Protein AF-A0A3N5HGI7-F1 (afdb_monomer_lite)

pLDDT: mean 70.31, std 19.44, range [30.06, 90.38]

Sequence (155 aa):
MKLPLEAVHALKHQRTKARGFVWHSRTGRPLQRRNVSKAFDWAQIGLKDTDRLNLHGLRRTAATLMLTAGQPVHEVARYLGHSPQVLLTSYSHVLRGRQEHVASTTSALLNPQRSSEAESERSFRGANDEIGPKAAQNPSTFAASCGIRWATNRD

Secondary structure (DSSP, 8-state):
-PPPHHHHHHHHH----STT-SSB-TTSPBPPHHHHHHHHHHHTTT-TT-----HHHHHHHHHHHHHHTT--HHHHHHHHT--HHHHHHHHHHHHHTTHHHHHHHHHHHH-THHHHHHHHHHHHGGGS----------GGGGGSSS---------

Foldseek 3Di:
DDDPPVVVVVVVPDPQPADPDPDADPVNHHDDPVNVQVVQQVVCPPPPPDDRDTPVNVVVVVLLVCVLVPPDLCVSCVVSVHDSVVSCVVCVVSVVVCVVVVVVVVVCVVCVPVVVVVVVVVVVVPPPDPDDDDDDDDPPVVVVVPPPDDDPDDD

Radius of gyration: 23.71 Å; chains: 1; bounding box: 57×55×51 Å

Structure (mmCIF, N/CA/C/O backbone):
data_AF-A0A3N5HGI7-F1
#
_entry.id   AF-A0A3N5HGI7-F1
#
loop_
_atom_site.group_PDB
_atom_site.id
_atom_site.type_symbol
_atom_site.label_atom_id
_atom_site.label_alt_id
_atom_site.label_comp_id
_atom_site.label_asym_id
_atom_site.label_entity_id
_atom_site.label_seq_id
_atom_site.pdbx_PDB_ins_code
_atom_site.Cartn_x
_atom_site.Cartn_y
_atom_site.Cartn_z
_atom_site.occupancy
_atom_site.B_iso_or_equiv
_atom_site.auth_seq_id
_atom_site.auth_comp_id
_atom_site.auth_asym_id
_atom_site.auth_atom_id
_atom_site.pdbx_PDB_model_num
ATOM 1 N N . MET A 1 1 ? -9.902 -9.709 -8.502 1.00 55.22 1 MET A N 1
ATOM 2 C CA . MET A 1 1 ? -9.616 -8.337 -8.032 1.00 55.22 1 MET A CA 1
ATOM 3 C C . MET A 1 1 ? -10.393 -7.398 -8.938 1.00 55.22 1 MET A C 1
ATOM 5 O O . MET A 1 1 ? -10.210 -7.499 -10.144 1.00 55.22 1 MET A O 1
ATOM 9 N N . LYS A 1 2 ? -11.326 -6.590 -8.419 1.00 67.06 2 LYS A N 1
ATOM 10 C CA . LYS A 1 2 ? -11.978 -5.571 -9.255 1.00 67.06 2 LYS A CA 1
ATOM 11 C C . LYS A 1 2 ? -10.963 -4.447 -9.447 1.00 67.06 2 LYS A C 1
ATOM 13 O O . LYS A 1 2 ? -10.491 -3.883 -8.466 1.00 67.06 2 LYS A O 1
ATOM 18 N N . LEU A 1 3 ? -10.557 -4.218 -10.690 1.00 66.19 3 LEU A N 1
ATOM 19 C CA . LEU A 1 3 ? -9.708 -3.084 -11.031 1.00 66.19 3 LEU A CA 1
ATOM 20 C C . LEU A 1 3 ? -10.562 -1.809 -10.981 1.00 66.19 3 LEU A C 1
ATOM 22 O O . LEU A 1 3 ? -11.748 -1.874 -11.318 1.00 66.19 3 LEU A O 1
ATOM 26 N N . PRO A 1 4 ? -9.992 -0.665 -10.574 1.00 73.19 4 PRO A N 1
ATOM 27 C CA . PRO A 1 4 ? -10.685 0.609 -10.697 1.00 73.19 4 PRO A CA 1
ATOM 28 C C . PRO A 1 4 ? -11.032 0.865 -12.169 1.00 73.19 4 PRO A C 1
ATOM 30 O O . PRO A 1 4 ? -10.283 0.468 -13.066 1.00 73.19 4 PRO A O 1
ATOM 33 N N . LEU A 1 5 ? -12.172 1.516 -12.413 1.00 74.00 5 LEU A N 1
ATOM 34 C CA . LEU A 1 5 ? -12.706 1.746 -13.763 1.00 74.00 5 LEU A CA 1
ATOM 35 C C . LEU A 1 5 ? -11.686 2.440 -14.675 1.00 74.00 5 LEU A C 1
ATOM 37 O O . LEU A 1 5 ? -11.527 2.035 -15.824 1.00 74.00 5 LEU A O 1
ATOM 41 N N . GLU A 1 6 ? -10.917 3.379 -14.123 1.00 73.69 6 GLU A N 1
ATOM 42 C CA . GLU A 1 6 ? -9.819 4.063 -14.813 1.00 73.69 6 GLU A CA 1
ATOM 43 C C . GLU A 1 6 ? -8.757 3.099 -15.352 1.00 73.69 6 GLU A C 1
ATOM 45 O O . GLU A 1 6 ? -8.343 3.190 -16.507 1.00 73.69 6 GLU A O 1
ATOM 50 N N . ALA A 1 7 ? -8.352 2.111 -14.549 1.00 70.00 7 ALA A N 1
ATOM 51 C CA . ALA A 1 7 ? -7.365 1.124 -14.977 1.00 70.00 7 ALA A CA 1
ATOM 52 C C . ALA A 1 7 ? -7.928 0.221 -16.080 1.00 70.00 7 ALA A C 1
ATOM 54 O O . ALA A 1 7 ? -7.223 -0.111 -17.028 1.00 70.00 7 ALA A O 1
ATOM 55 N N . VAL A 1 8 ? -9.206 -0.151 -15.992 1.00 74.50 8 VAL A N 1
ATOM 56 C CA . VAL A 1 8 ? -9.869 -0.943 -17.038 1.00 74.50 8 VAL A CA 1
ATOM 57 C C . VAL A 1 8 ? -9.971 -0.148 -18.340 1.00 74.50 8 VAL A C 1
ATOM 59 O O . VAL A 1 8 ? -9.732 -0.701 -19.413 1.00 74.50 8 VAL A O 1
ATOM 62 N N . HIS A 1 9 ? -10.297 1.142 -18.260 1.00 75.94 9 HIS A N 1
ATOM 63 C CA . HIS A 1 9 ? -10.389 2.011 -19.427 1.00 75.94 9 HIS A CA 1
ATOM 64 C C . HIS A 1 9 ? -9.022 2.192 -20.097 1.00 75.94 9 HIS A C 1
ATOM 66 O O . HIS A 1 9 ? -8.907 1.995 -21.307 1.00 75.94 9 HIS A O 1
ATOM 72 N N . ALA A 1 10 ? -7.972 2.437 -19.309 1.00 70.88 10 ALA A N 1
ATOM 73 C CA . ALA A 1 10 ? -6.600 2.504 -19.805 1.00 70.88 10 ALA A CA 1
ATOM 74 C C . ALA A 1 10 ? -6.166 1.199 -20.497 1.00 70.88 10 ALA A C 1
ATOM 76 O O . ALA A 1 10 ? -5.537 1.240 -21.553 1.00 70.88 10 ALA A O 1
ATOM 77 N N . LEU A 1 11 ? -6.554 0.040 -19.952 1.00 70.62 11 LEU A N 1
ATOM 78 C CA . LEU A 1 11 ? -6.238 -1.269 -20.530 1.00 70.62 11 LEU A CA 1
ATOM 79 C C . LEU A 1 11 ? -6.947 -1.535 -21.862 1.00 70.62 11 LEU A C 1
ATOM 81 O O . LEU A 1 11 ? -6.352 -2.149 -22.744 1.00 70.62 11 LEU A O 1
ATOM 85 N N . LYS A 1 12 ? -8.191 -1.072 -22.039 1.00 69.06 12 LYS A N 1
ATOM 86 C CA . LYS A 1 12 ? -8.941 -1.261 -23.297 1.00 69.06 12 LYS A CA 1
ATOM 87 C C . LYS A 1 12 ? -8.284 -0.559 -24.486 1.00 69.06 12 LYS A C 1
ATOM 89 O O . LYS A 1 12 ? -8.311 -1.089 -25.593 1.00 69.06 12 LYS A O 1
ATOM 94 N N . HIS A 1 13 ? -7.674 0.600 -24.252 1.00 66.31 13 HIS A N 1
ATOM 95 C CA . HIS A 1 13 ? -6.963 1.361 -25.286 1.00 66.31 13 HIS A CA 1
ATOM 96 C C . HIS A 1 13 ? -5.532 0.858 -25.520 1.00 66.31 13 HIS A C 1
ATOM 98 O O . HIS A 1 13 ? -4.881 1.237 -26.495 1.00 66.31 13 HIS A O 1
ATOM 104 N N . GLN A 1 14 ? -5.028 -0.023 -24.652 1.00 65.44 14 GLN A N 1
ATOM 105 C CA . GLN A 1 14 ? -3.659 -0.515 -24.712 1.00 65.44 14 GLN A CA 1
ATOM 106 C C . GLN A 1 14 ? -3.570 -1.793 -25.559 1.00 65.44 14 GLN A C 1
ATOM 108 O O . GLN A 1 14 ? -3.827 -2.907 -25.107 1.00 65.44 14 GLN A O 1
ATOM 113 N N . ARG A 1 15 ? -3.152 -1.644 -26.819 1.00 56.53 15 ARG A N 1
ATOM 114 C CA . ARG A 1 15 ? -2.922 -2.763 -27.748 1.00 56.53 15 ARG A CA 1
ATOM 115 C C . ARG A 1 15 ? -1.584 -3.45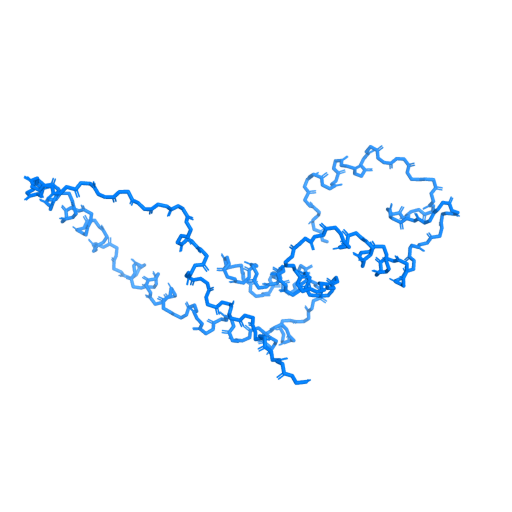2 -27.438 1.00 56.53 15 ARG A C 1
ATOM 117 O O . ARG A 1 15 ? -0.574 -3.192 -28.095 1.00 56.53 15 ARG A O 1
ATOM 124 N N . THR A 1 16 ? -1.534 -4.292 -26.405 1.00 59.81 16 THR A N 1
ATOM 125 C CA . THR A 1 16 ? -0.291 -4.968 -25.996 1.00 59.81 16 THR A CA 1
ATOM 126 C C . THR A 1 16 ? 0.104 -6.056 -27.005 1.00 59.81 16 THR A C 1
ATOM 128 O O . THR A 1 16 ? -0.615 -7.020 -27.248 1.00 59.81 16 THR A O 1
ATOM 131 N N . LYS A 1 17 ? 1.285 -5.910 -27.625 1.00 56.19 17 LYS A N 1
ATOM 132 C CA . LYS A 1 17 ? 1.845 -6.894 -28.580 1.00 56.19 17 LYS A CA 1
ATOM 133 C C . LYS A 1 17 ? 2.369 -8.168 -27.900 1.00 56.19 17 LYS A C 1
ATOM 135 O O . LYS A 1 17 ? 2.695 -9.138 -28.579 1.00 56.19 17 LYS A O 1
ATOM 140 N N . ALA A 1 18 ? 2.514 -8.166 -26.577 1.00 57.25 18 ALA A N 1
ATOM 141 C CA . ALA A 1 18 ? 3.271 -9.172 -25.850 1.00 57.25 18 ALA A CA 1
ATOM 142 C C . ALA A 1 18 ? 2.377 -10.098 -25.021 1.00 57.25 18 ALA A C 1
ATOM 144 O O . ALA A 1 18 ? 2.083 -9.806 -23.867 1.00 57.25 18 ALA A O 1
ATOM 145 N N . ARG A 1 19 ? 1.990 -11.234 -25.617 1.00 60.69 19 ARG A N 1
ATOM 146 C CA . ARG A 1 19 ? 1.618 -12.501 -24.946 1.00 60.69 19 ARG A CA 1
ATOM 147 C C . ARG A 1 19 ? 0.744 -12.401 -23.670 1.00 60.69 19 ARG A C 1
ATOM 149 O O . ARG A 1 19 ? 0.880 -13.240 -22.788 1.00 60.69 19 ARG A O 1
ATOM 156 N N . GLY A 1 20 ? -0.142 -11.409 -23.558 1.00 76.00 20 GLY A N 1
ATOM 157 C CA . GLY A 1 20 ? -1.059 -11.260 -22.418 1.00 76.00 20 GLY A CA 1
ATOM 158 C C . GLY A 1 20 ? -0.518 -10.527 -21.179 1.00 76.00 20 GLY A C 1
ATOM 159 O O . GLY A 1 20 ? -1.173 -10.562 -20.141 1.00 76.00 20 GLY A O 1
ATOM 160 N N . PHE A 1 21 ? 0.631 -9.842 -21.248 1.00 79.50 21 PHE A N 1
ATOM 161 C CA . PHE A 1 21 ? 1.116 -8.996 -20.144 1.00 79.50 21 PHE A CA 1
ATOM 162 C C . PHE A 1 21 ? 0.740 -7.523 -20.343 1.00 79.50 21 PHE A C 1
ATOM 164 O O . PHE A 1 21 ? 0.861 -6.994 -21.445 1.00 79.50 21 PHE A O 1
ATOM 171 N N . VAL A 1 22 ? 0.354 -6.844 -19.257 1.00 81.94 22 VAL A N 1
ATOM 172 C CA . VAL A 1 22 ? 0.118 -5.386 -19.248 1.00 81.94 22 VAL A CA 1
ATOM 173 C C . VAL A 1 22 ? 1.444 -4.625 -19.270 1.00 81.94 22 VAL A C 1
ATOM 175 O O . VAL A 1 22 ? 1.659 -3.758 -20.111 1.00 81.94 22 VAL A O 1
ATOM 178 N N . TRP A 1 23 ? 2.369 -4.989 -18.376 1.00 82.25 23 TRP A N 1
ATOM 179 C CA . TRP A 1 23 ? 3.699 -4.390 -18.307 1.00 82.25 23 TRP A CA 1
ATOM 180 C C . TRP A 1 23 ? 4.764 -5.374 -18.773 1.00 82.25 23 TRP A C 1
ATOM 182 O O . TRP A 1 23 ? 5.021 -6.401 -18.139 1.00 82.25 23 TRP A O 1
ATOM 192 N N . HIS A 1 24 ? 5.410 -5.035 -19.880 1.00 85.56 24 HIS A N 1
ATOM 193 C CA . HIS A 1 24 ? 6.433 -5.860 -20.499 1.00 85.56 24 HIS A CA 1
ATOM 194 C C . HIS A 1 24 ? 7.587 -5.002 -21.027 1.00 85.56 24 HIS A C 1
ATOM 196 O O . HIS A 1 24 ? 7.450 -3.805 -21.274 1.00 85.56 24 HIS A O 1
ATOM 202 N N . SER A 1 25 ? 8.747 -5.623 -21.220 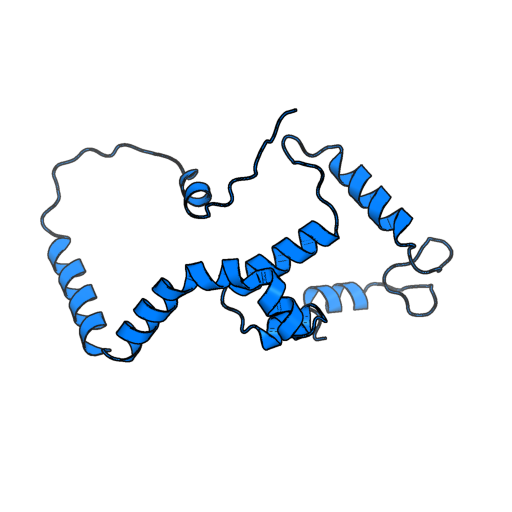1.00 83.31 25 SER A N 1
ATOM 203 C CA . SER A 1 25 ? 9.876 -5.017 -21.919 1.00 83.31 25 SER A CA 1
ATOM 204 C C . SER A 1 25 ? 9.536 -4.771 -23.395 1.00 83.31 25 SER A C 1
ATOM 206 O O . SER A 1 25 ? 8.584 -5.334 -23.941 1.00 83.31 25 SER A O 1
ATOM 208 N N . ARG A 1 26 ? 10.384 -4.016 -24.101 1.00 81.38 26 ARG A N 1
ATOM 209 C CA . ARG A 1 26 ? 10.279 -3.834 -25.561 1.00 81.38 26 ARG A CA 1
ATOM 210 C C . ARG A 1 26 ? 10.274 -5.158 -26.345 1.00 81.38 26 ARG A C 1
ATOM 212 O O . ARG A 1 26 ? 9.711 -5.227 -27.427 1.00 81.38 26 ARG A O 1
ATOM 219 N N . THR A 1 27 ? 10.876 -6.208 -25.787 1.00 81.25 27 THR A N 1
ATOM 220 C CA . THR A 1 27 ? 10.921 -7.559 -26.373 1.00 81.25 27 THR A CA 1
ATOM 221 C C . THR A 1 27 ? 9.720 -8.431 -25.997 1.00 81.25 27 THR A C 1
ATOM 223 O O . THR A 1 27 ? 9.668 -9.596 -26.378 1.00 81.25 27 THR A O 1
ATOM 226 N N . GLY A 1 28 ? 8.762 -7.893 -25.238 1.00 82.62 28 GLY A N 1
ATOM 227 C CA . GLY A 1 28 ? 7.549 -8.595 -24.822 1.00 82.62 28 GLY A CA 1
ATOM 228 C C . GLY A 1 28 ? 7.737 -9.592 -23.678 1.00 82.62 28 GLY A C 1
ATOM 229 O O . GLY A 1 28 ? 6.882 -10.445 -23.456 1.00 82.62 28 GLY A O 1
ATOM 230 N N . ARG A 1 29 ?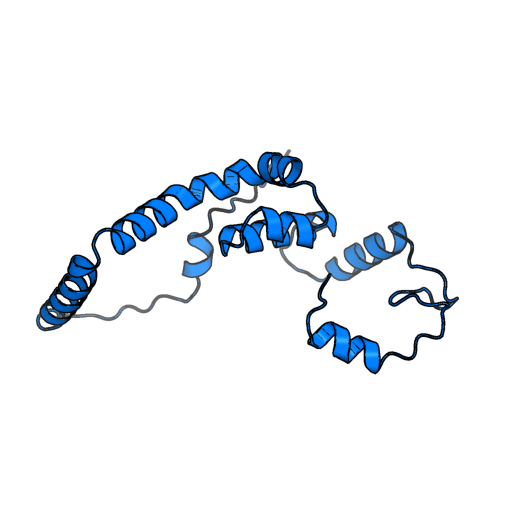 8.851 -9.502 -22.945 1.00 85.81 29 ARG A N 1
ATOM 231 C CA . ARG A 1 29 ? 9.081 -10.282 -21.720 1.00 85.81 29 ARG A CA 1
ATOM 232 C C . ARG A 1 29 ? 8.517 -9.532 -20.510 1.00 85.81 29 ARG A C 1
ATOM 234 O O . ARG A 1 29 ? 8.512 -8.302 -20.535 1.00 85.81 29 ARG A O 1
ATOM 241 N N . PRO A 1 30 ? 8.084 -10.217 -19.441 1.00 87.56 30 PRO A N 1
ATOM 242 C CA . PRO A 1 30 ? 7.643 -9.540 -18.224 1.00 87.56 30 PRO A CA 1
ATOM 243 C C . PRO A 1 30 ? 8.759 -8.657 -17.648 1.00 87.56 30 PRO A C 1
ATOM 245 O O . PRO A 1 30 ? 9.949 -8.979 -17.757 1.00 87.56 30 PRO A O 1
ATOM 248 N N . LEU A 1 31 ? 8.382 -7.530 -17.039 1.00 89.44 31 LEU A N 1
ATOM 249 C CA . LEU A 1 31 ? 9.346 -6.662 -16.364 1.00 89.44 31 LEU A CA 1
ATOM 250 C C . LEU A 1 31 ? 9.992 -7.396 -15.183 1.00 89.44 31 LEU A C 1
ATOM 252 O O . LEU A 1 31 ? 9.315 -7.921 -14.302 1.00 89.44 31 LEU A O 1
ATOM 256 N N . GLN A 1 32 ? 11.323 -7.404 -15.147 1.00 89.62 32 GLN A N 1
ATOM 257 C CA . GLN A 1 32 ? 12.067 -7.991 -14.037 1.00 89.62 32 GLN A CA 1
ATOM 258 C C . GLN A 1 32 ? 12.048 -7.073 -12.814 1.00 89.62 32 GLN A C 1
ATOM 260 O O . GLN A 1 32 ? 12.294 -5.872 -12.940 1.00 89.62 32 GLN A O 1
ATOM 265 N N . ARG A 1 33 ? 11.877 -7.653 -11.616 1.00 90.12 33 ARG A N 1
ATOM 266 C CA . ARG A 1 33 ? 11.856 -6.934 -10.327 1.00 90.12 33 ARG A CA 1
ATOM 267 C C . ARG A 1 33 ? 12.997 -5.924 -10.191 1.00 90.12 33 ARG A C 1
ATOM 269 O O . ARG A 1 33 ? 12.754 -4.777 -9.840 1.00 90.12 33 ARG A O 1
ATOM 276 N N . ARG A 1 34 ? 14.232 -6.335 -10.507 1.00 90.19 34 ARG A N 1
ATOM 277 C CA . ARG A 1 34 ? 15.424 -5.476 -10.415 1.00 90.19 34 ARG A CA 1
ATOM 278 C C . ARG A 1 34 ? 15.301 -4.216 -11.273 1.00 90.19 34 ARG A C 1
ATOM 280 O O . ARG A 1 34 ? 15.700 -3.148 -10.827 1.00 90.19 34 ARG A O 1
ATOM 287 N N . ASN A 1 35 ? 14.752 -4.338 -12.479 1.00 90.31 35 ASN A N 1
ATOM 288 C CA . ASN A 1 35 ? 14.612 -3.210 -13.398 1.00 90.31 35 ASN A CA 1
ATOM 289 C C . ASN A 1 35 ? 13.519 -2.252 -12.925 1.00 90.31 35 ASN A C 1
ATOM 291 O O . ASN A 1 35 ? 13.706 -1.045 -13.011 1.00 90.31 35 ASN A O 1
ATOM 295 N N . VAL A 1 36 ? 12.426 -2.783 -12.370 1.00 90.31 36 VAL A N 1
ATOM 296 C CA . VAL A 1 36 ? 11.357 -1.964 -11.783 1.00 90.31 36 VAL A CA 1
ATOM 297 C C . VAL A 1 36 ? 11.873 -1.194 -10.566 1.00 90.31 36 VAL A C 1
ATOM 299 O O . VAL A 1 36 ? 11.662 0.011 -10.483 1.00 90.31 36 VAL A O 1
ATOM 302 N N . SER A 1 37 ? 12.606 -1.851 -9.660 1.00 88.94 37 SER A N 1
ATOM 303 C CA . SER A 1 37 ? 13.220 -1.179 -8.507 1.00 88.94 37 SER A CA 1
ATOM 304 C C . SER A 1 37 ? 14.206 -0.094 -8.937 1.00 88.94 37 SER A C 1
ATOM 306 O O . SER A 1 37 ? 14.078 1.033 -8.486 1.00 88.94 37 SER A O 1
ATOM 308 N N . LYS A 1 38 ? 15.118 -0.385 -9.875 1.00 88.94 38 LYS A N 1
ATOM 309 C CA . LYS A 1 38 ? 16.072 0.617 -10.378 1.00 88.94 38 LYS A CA 1
ATOM 310 C C . LYS A 1 38 ? 15.392 1.810 -11.042 1.00 88.94 38 LYS A C 1
ATOM 312 O O . LYS A 1 38 ? 15.801 2.938 -10.814 1.00 88.94 38 LYS A O 1
ATOM 317 N N . ALA A 1 39 ? 14.375 1.562 -11.865 1.00 88.38 39 ALA A N 1
ATOM 318 C CA . ALA A 1 39 ? 13.619 2.634 -12.501 1.00 88.38 39 ALA A CA 1
ATOM 319 C C . ALA A 1 39 ? 12.920 3.514 -11.455 1.00 88.38 39 ALA A C 1
ATOM 321 O O . ALA A 1 39 ? 12.898 4.732 -11.599 1.00 88.38 39 ALA A O 1
ATOM 322 N N . PHE A 1 40 ? 12.400 2.906 -10.385 1.00 88.44 40 PHE A N 1
ATOM 323 C CA . PHE A 1 40 ? 11.806 3.632 -9.267 1.00 88.44 40 PHE A CA 1
ATOM 324 C C . PHE A 1 40 ? 12.846 4.440 -8.482 1.00 88.44 40 PHE A C 1
ATOM 326 O O . PHE A 1 40 ? 12.597 5.594 -8.151 1.00 88.44 40 PHE A O 1
ATOM 333 N N . ASP A 1 41 ? 14.025 3.876 -8.224 1.00 86.81 41 ASP A N 1
ATOM 334 C CA . ASP A 1 41 ? 15.124 4.592 -7.569 1.00 86.81 41 ASP A CA 1
ATOM 335 C C . ASP A 1 41 ? 15.585 5.785 -8.417 1.00 86.81 41 ASP A C 1
ATOM 337 O O . ASP A 1 41 ? 15.810 6.871 -7.892 1.00 86.81 41 ASP A O 1
ATOM 341 N N . TRP A 1 42 ? 15.673 5.614 -9.739 1.00 86.75 42 TRP A N 1
ATOM 342 C CA . TRP A 1 42 ? 16.025 6.691 -10.666 1.00 86.75 42 TRP A CA 1
ATOM 343 C C . TRP A 1 42 ? 14.966 7.789 -10.734 1.00 86.75 42 TRP A C 1
ATOM 345 O O . TRP A 1 42 ? 15.318 8.965 -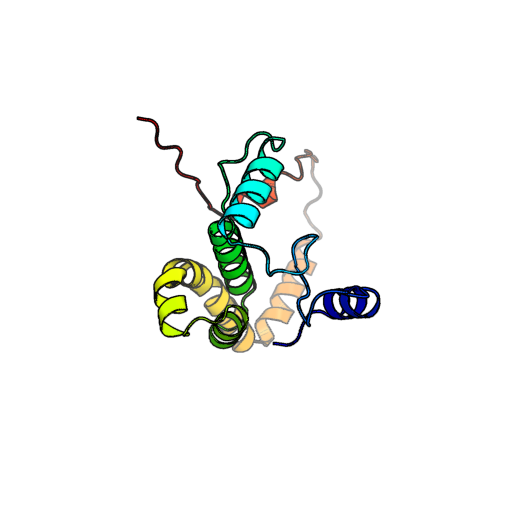10.752 1.00 86.75 42 TRP A O 1
ATOM 355 N N . ALA A 1 43 ? 13.681 7.429 -10.714 1.00 86.19 43 ALA A N 1
ATOM 356 C CA . ALA A 1 43 ? 12.588 8.399 -10.693 1.00 86.19 43 ALA A CA 1
ATOM 357 C C . ALA A 1 43 ? 12.602 9.283 -9.431 1.00 86.19 43 ALA A C 1
ATOM 359 O O . ALA A 1 43 ? 12.096 10.401 -9.458 1.00 86.19 43 ALA A O 1
ATOM 360 N N . GLN A 1 44 ? 13.206 8.804 -8.341 1.00 83.19 44 GLN A N 1
ATOM 361 C CA . GLN A 1 44 ? 13.293 9.527 -7.072 1.00 83.19 44 GLN A CA 1
ATOM 362 C C . GLN A 1 44 ? 14.451 10.524 -6.988 1.00 83.19 44 GLN A C 1
ATOM 364 O O . GLN A 1 44 ? 14.446 11.365 -6.098 1.00 83.19 44 GLN A O 1
ATOM 369 N N . ILE A 1 45 ? 15.423 10.480 -7.906 1.00 79.94 45 ILE A N 1
ATOM 370 C CA . ILE A 1 45 ? 16.631 11.329 -7.847 1.00 79.94 45 ILE A CA 1
ATOM 371 C C . ILE A 1 45 ? 16.288 12.833 -7.893 1.00 79.94 45 ILE A C 1
ATOM 373 O O . ILE A 1 45 ? 17.048 13.652 -7.385 1.00 79.94 45 ILE A O 1
ATOM 377 N N . GLY A 1 46 ? 15.138 13.205 -8.466 1.00 76.19 46 GLY A N 1
ATOM 378 C CA . GLY A 1 46 ? 14.664 14.591 -8.536 1.00 76.19 46 GLY A CA 1
ATOM 379 C C . GLY A 1 46 ? 13.758 15.040 -7.384 1.00 76.19 46 GLY A C 1
ATOM 380 O O . GLY A 1 46 ? 13.378 16.210 -7.350 1.00 76.19 46 GLY A O 1
ATOM 381 N N . LEU A 1 47 ? 13.383 14.148 -6.461 1.00 79.44 47 LEU A N 1
ATOM 382 C CA . LEU A 1 47 ? 12.544 14.510 -5.320 1.00 79.44 47 LEU A CA 1
ATOM 383 C C . LEU A 1 47 ? 13.433 15.104 -4.221 1.00 79.44 47 LEU A C 1
ATOM 385 O O . LEU A 1 47 ? 14.248 14.406 -3.621 1.00 79.44 47 LEU A O 1
ATOM 389 N N . LYS A 1 48 ? 13.283 16.408 -3.969 1.00 69.25 48 LYS A N 1
ATOM 390 C CA . LYS A 1 48 ? 13.919 17.076 -2.826 1.00 69.25 48 LYS A CA 1
ATOM 391 C C . LYS A 1 48 ? 13.230 16.631 -1.527 1.00 69.25 48 LYS A C 1
ATOM 393 O O . LYS A 1 48 ? 12.023 16.403 -1.516 1.00 69.25 48 LYS A O 1
ATOM 398 N N . ASP A 1 49 ? 14.011 16.484 -0.459 1.00 68.56 49 ASP A N 1
ATOM 399 C CA . ASP A 1 49 ? 13.553 16.241 0.921 1.00 68.56 49 ASP A CA 1
ATOM 400 C C . ASP A 1 49 ? 12.796 14.927 1.201 1.00 68.56 49 ASP A C 1
ATOM 402 O O . ASP A 1 49 ? 12.057 14.834 2.177 1.00 68.56 49 ASP A O 1
ATOM 406 N N . THR A 1 50 ? 12.973 13.883 0.384 1.00 67.31 50 THR A N 1
ATOM 407 C CA . THR A 1 50 ? 12.360 12.567 0.645 1.00 67.31 50 THR A CA 1
ATOM 408 C C . THR A 1 50 ? 13.427 11.500 0.880 1.00 67.31 50 THR A C 1
ATOM 410 O O . THR A 1 50 ? 14.290 11.280 0.029 1.00 67.31 50 THR A O 1
ATOM 413 N N . ASP A 1 51 ? 13.352 10.807 2.022 1.00 74.00 51 ASP A N 1
ATOM 414 C CA . ASP A 1 51 ? 14.115 9.576 2.258 1.00 74.00 51 ASP A CA 1
ATOM 415 C C . ASP A 1 51 ? 13.850 8.581 1.127 1.00 74.00 51 ASP A C 1
ATOM 417 O O . ASP A 1 51 ? 12.724 8.482 0.643 1.00 74.00 51 ASP A O 1
ATOM 421 N N . ARG A 1 52 ? 14.861 7.808 0.707 1.00 74.56 52 ARG A N 1
ATOM 422 C CA . ARG A 1 52 ? 14.702 6.828 -0.383 1.00 74.56 52 ARG A CA 1
ATOM 423 C C . ARG A 1 52 ? 13.516 5.897 -0.109 1.00 74.56 52 ARG A C 1
ATOM 425 O O . ARG A 1 52 ? 13.600 4.978 0.711 1.00 74.56 52 ARG A O 1
ATOM 432 N N . LEU A 1 53 ? 12.422 6.095 -0.839 1.00 83.38 53 LEU A N 1
ATOM 433 C CA . LEU A 1 53 ? 11.247 5.245 -0.779 1.00 83.38 53 LEU A CA 1
ATOM 434 C C . LEU A 1 53 ? 11.506 4.001 -1.623 1.00 83.38 53 LEU A C 1
ATOM 436 O O . LEU A 1 53 ? 12.142 4.027 -2.675 1.00 83.38 53 LEU A O 1
ATOM 440 N N . ASN A 1 54 ? 10.965 2.874 -1.176 1.00 86.12 54 ASN A N 1
ATOM 441 C CA . ASN A 1 54 ? 10.931 1.660 -1.976 1.00 86.12 54 ASN A CA 1
ATOM 442 C C . ASN A 1 54 ? 9.477 1.257 -2.251 1.00 86.12 54 ASN A C 1
ATOM 444 O O . ASN A 1 54 ? 8.556 1.630 -1.522 1.00 86.12 54 ASN A O 1
ATOM 448 N N . LEU A 1 55 ? 9.267 0.462 -3.302 1.00 88.06 55 LEU A N 1
ATOM 449 C CA . LEU A 1 55 ? 7.932 0.021 -3.730 1.00 88.06 55 LEU A CA 1
ATOM 450 C C . LEU A 1 55 ? 7.180 -0.755 -2.639 1.00 88.06 55 LEU A C 1
ATOM 452 O O . LEU A 1 55 ? 5.955 -0.679 -2.546 1.00 88.06 55 LEU A O 1
ATOM 456 N N . HIS A 1 56 ? 7.903 -1.494 -1.794 1.00 89.06 56 HIS A N 1
ATOM 457 C CA . HIS A 1 56 ? 7.293 -2.181 -0.661 1.00 89.06 56 HIS A CA 1
ATOM 458 C C . HIS A 1 56 ? 6.831 -1.184 0.413 1.00 89.06 56 HIS A C 1
ATOM 460 O O . HIS A 1 56 ? 5.753 -1.346 0.973 1.00 89.06 56 HIS A O 1
ATOM 466 N N . GLY A 1 57 ? 7.591 -0.115 0.646 1.00 88.06 57 GLY A N 1
ATOM 467 C CA . GLY A 1 57 ? 7.236 1.013 1.497 1.00 88.06 57 GLY A CA 1
ATOM 468 C C . GLY A 1 57 ? 5.953 1.680 1.027 1.00 88.06 57 GLY A C 1
ATOM 469 O O . GLY A 1 57 ? 5.027 1.795 1.819 1.00 88.06 57 GLY A O 1
ATOM 470 N N . LEU A 1 58 ? 5.845 1.985 -0.269 1.00 89.44 58 LEU A N 1
ATOM 471 C CA . LEU A 1 58 ? 4.618 2.536 -0.852 1.00 89.44 58 LEU A CA 1
ATOM 472 C C . LEU A 1 58 ? 3.411 1.611 -0.634 1.00 89.44 58 LEU A C 1
ATOM 474 O O . LEU A 1 58 ? 2.325 2.063 -0.278 1.00 89.44 58 LEU A O 1
ATOM 478 N N . ARG A 1 59 ? 3.607 0.296 -0.783 1.00 89.00 59 ARG A N 1
ATOM 479 C CA . ARG A 1 59 ? 2.567 -0.694 -0.482 1.00 89.00 59 ARG A CA 1
ATOM 480 C C . ARG A 1 59 ? 2.174 -0.699 1.000 1.00 89.00 59 ARG A C 1
ATOM 482 O O . ARG A 1 59 ? 0.990 -0.842 1.294 1.00 89.00 59 ARG A O 1
ATOM 489 N N . ARG A 1 60 ? 3.128 -0.541 1.924 1.00 89.88 60 ARG A N 1
ATOM 490 C CA . ARG A 1 60 ? 2.821 -0.394 3.357 1.00 89.88 60 ARG A CA 1
ATOM 491 C C . ARG A 1 60 ? 2.035 0.886 3.626 1.00 89.88 60 ARG A C 1
ATOM 493 O O . ARG A 1 60 ? 1.040 0.829 4.335 1.00 89.88 60 ARG A O 1
ATOM 500 N N . THR A 1 61 ? 2.400 1.999 2.993 1.00 89.81 61 THR A N 1
ATOM 501 C CA . THR A 1 61 ? 1.648 3.259 3.084 1.00 89.81 61 THR A CA 1
ATOM 502 C C . THR A 1 61 ? 0.212 3.088 2.597 1.00 89.81 61 THR A C 1
ATOM 504 O O . THR A 1 61 ? -0.712 3.513 3.281 1.00 89.81 61 THR A O 1
ATOM 507 N N . ALA A 1 62 ? -0.001 2.403 1.469 1.00 89.62 62 ALA A N 1
ATOM 508 C CA . ALA A 1 62 ? -1.345 2.105 0.976 1.00 89.62 62 ALA A CA 1
ATOM 509 C C . ALA A 1 62 ? -2.164 1.277 1.984 1.00 89.62 62 ALA A C 1
ATOM 511 O O . ALA A 1 62 ? -3.333 1.578 2.211 1.00 89.62 62 ALA A O 1
ATOM 512 N N . ALA A 1 63 ? -1.551 0.275 2.623 1.00 90.31 63 ALA A N 1
ATOM 513 C CA . ALA A 1 63 ? -2.205 -0.507 3.670 1.00 90.31 63 ALA A CA 1
ATOM 514 C C . ALA A 1 63 ? -2.595 0.368 4.870 1.00 90.31 63 ALA A C 1
ATOM 516 O O . ALA A 1 63 ? -3.744 0.329 5.304 1.00 90.31 63 ALA A O 1
ATOM 517 N N . THR A 1 64 ? -1.671 1.198 5.361 1.00 89.50 64 THR A N 1
ATOM 518 C CA . THR A 1 64 ? -1.937 2.135 6.459 1.00 89.50 64 THR A CA 1
ATOM 519 C C . THR A 1 64 ? -3.079 3.087 6.111 1.00 89.50 64 THR A C 1
ATOM 521 O O . THR A 1 64 ? -3.995 3.223 6.912 1.00 89.50 64 THR A O 1
ATOM 524 N N . LEU A 1 65 ? -3.085 3.677 4.910 1.00 90.38 65 LEU A N 1
ATOM 525 C CA . LEU A 1 65 ? -4.144 4.591 4.462 1.00 90.38 65 LEU A CA 1
ATOM 526 C C . LEU A 1 65 ? -5.523 3.920 4.396 1.00 90.38 65 LEU A C 1
ATOM 528 O O . LEU A 1 65 ? -6.517 4.510 4.810 1.00 90.38 65 LEU A O 1
ATOM 532 N N . MET A 1 66 ? -5.605 2.679 3.907 1.00 88.69 66 MET A N 1
ATOM 533 C CA . MET A 1 66 ? -6.876 1.943 3.871 1.00 88.69 66 MET A CA 1
ATOM 534 C C . MET A 1 66 ? -7.398 1.645 5.281 1.00 88.69 66 MET A C 1
ATOM 536 O O . MET A 1 66 ? -8.599 1.748 5.534 1.00 88.69 66 MET A O 1
ATOM 540 N N . LEU A 1 67 ? -6.499 1.304 6.207 1.00 88.94 67 LEU A N 1
ATOM 541 C CA . LEU A 1 67 ? -6.857 1.011 7.594 1.00 88.94 67 LEU A CA 1
ATOM 542 C C . LEU A 1 67 ? -7.259 2.271 8.368 1.00 88.94 67 LEU A C 1
ATOM 544 O O . LEU A 1 67 ? -8.226 2.230 9.128 1.00 88.94 67 LEU A O 1
ATOM 548 N N . THR A 1 68 ? -6.578 3.401 8.160 1.00 86.69 68 THR A N 1
ATOM 549 C CA . THR A 1 68 ? -6.943 4.675 8.802 1.00 86.69 68 THR A CA 1
ATOM 550 C C . THR A 1 68 ? -8.264 5.221 8.262 1.00 86.69 68 THR A C 1
ATOM 552 O O . THR A 1 68 ? -9.094 5.685 9.049 1.00 86.69 68 THR A O 1
ATOM 555 N N . ALA A 1 69 ? -8.522 5.058 6.958 1.00 86.69 69 ALA A N 1
ATOM 556 C CA . ALA A 1 69 ? -9.818 5.334 6.332 1.00 86.69 69 ALA A CA 1
ATOM 557 C C . ALA A 1 69 ? -10.945 4.409 6.834 1.00 86.69 69 ALA A C 1
ATOM 559 O O . ALA A 1 69 ? -12.122 4.676 6.608 1.00 86.69 69 ALA A O 1
ATOM 560 N N . GLY A 1 70 ? -10.600 3.332 7.540 1.00 85.00 70 GLY A N 1
ATOM 561 C CA . GLY A 1 70 ? -11.553 2.445 8.191 1.00 85.00 70 GLY A CA 1
ATOM 562 C C . GLY A 1 70 ? -12.130 1.343 7.359 1.00 85.00 70 GLY A C 1
ATOM 563 O O . GLY A 1 70 ? -13.175 0.807 7.719 1.00 85.00 70 GLY A O 1
ATOM 564 N N . GLN A 1 71 ? -11.440 0.996 6.284 1.00 88.56 71 GLN A N 1
ATOM 565 C CA . GLN A 1 71 ? -11.790 -0.182 5.523 1.00 88.56 71 GLN A CA 1
ATOM 566 C C . GLN A 1 71 ? -11.618 -1.434 6.389 1.00 88.56 71 GLN A C 1
ATOM 568 O O . GLN A 1 71 ? -10.674 -1.526 7.186 1.00 88.56 71 GLN A O 1
ATOM 573 N N . PRO A 1 72 ? -12.518 -2.415 6.251 1.00 88.44 72 PRO A N 1
ATOM 574 C CA . PRO A 1 72 ? -12.467 -3.601 7.075 1.00 88.44 72 PRO A CA 1
ATOM 575 C C . PRO A 1 72 ? -11.235 -4.449 6.734 1.00 88.44 72 PRO A C 1
ATOM 577 O O . PRO A 1 72 ? -10.871 -4.653 5.574 1.00 88.44 72 PRO A O 1
ATOM 580 N N . VAL A 1 73 ? -10.602 -4.993 7.774 1.00 87.44 73 VAL A N 1
ATOM 581 C CA . VAL A 1 73 ? -9.315 -5.714 7.705 1.00 87.44 73 VAL A CA 1
ATOM 582 C C . VAL A 1 73 ? -9.325 -6.841 6.666 1.00 87.44 73 VAL A C 1
ATOM 584 O O . VAL A 1 73 ? -8.339 -7.044 5.962 1.00 87.44 73 VAL A O 1
ATOM 587 N N . HIS A 1 74 ? -10.438 -7.566 6.542 1.00 88.25 74 HIS A N 1
ATOM 588 C CA . HIS A 1 74 ? -10.568 -8.687 5.612 1.00 88.25 74 HIS A CA 1
ATOM 589 C C . HIS A 1 74 ? -10.591 -8.240 4.140 1.00 88.25 74 HIS A C 1
ATOM 591 O O . HIS A 1 74 ? -10.002 -8.913 3.290 1.00 88.25 74 HIS A O 1
ATOM 597 N N . GLU A 1 75 ? -11.200 -7.093 3.827 1.00 89.19 75 GLU A N 1
ATOM 598 C CA . GLU A 1 75 ? -11.194 -6.532 2.472 1.00 89.19 75 GLU A CA 1
ATOM 599 C C . GLU A 1 75 ? -9.821 -5.982 2.110 1.00 89.19 75 GLU A C 1
ATOM 601 O O . GLU A 1 75 ? -9.314 -6.266 1.024 1.00 89.19 75 GLU A O 1
ATOM 606 N N . VAL A 1 76 ? -9.173 -5.278 3.042 1.00 88.50 76 VAL A N 1
ATOM 607 C CA . VAL A 1 76 ? -7.808 -4.770 2.846 1.00 88.50 76 VAL A CA 1
ATOM 608 C C . VAL A 1 76 ? -6.826 -5.929 2.655 1.00 88.50 76 VAL A C 1
ATOM 610 O O . VAL A 1 76 ? -6.000 -5.898 1.740 1.00 88.50 76 VAL A O 1
ATOM 613 N N . ALA A 1 77 ? -6.942 -6.997 3.450 1.00 89.44 77 ALA A N 1
ATOM 614 C CA . ALA A 1 77 ? -6.124 -8.200 3.301 1.00 89.44 77 ALA A CA 1
ATOM 615 C C . ALA A 1 77 ? -6.324 -8.851 1.926 1.00 89.44 77 ALA A C 1
ATOM 617 O O . ALA A 1 77 ? -5.343 -9.160 1.246 1.00 89.44 77 ALA A O 1
ATOM 618 N N . ARG A 1 78 ? -7.576 -8.975 1.468 1.00 89.19 78 ARG A N 1
ATOM 619 C CA . ARG A 1 78 ? -7.910 -9.496 0.135 1.00 89.19 78 ARG A CA 1
ATOM 620 C C . ARG A 1 78 ? -7.400 -8.598 -0.993 1.00 89.19 78 ARG A C 1
ATOM 622 O O . ARG A 1 78 ? -6.941 -9.116 -2.009 1.00 89.19 78 ARG A O 1
ATOM 629 N N . TYR A 1 79 ? -7.472 -7.280 -0.826 1.00 88.06 79 TYR A N 1
ATOM 630 C CA . TYR A 1 79 ? -6.982 -6.303 -1.798 1.00 88.06 79 TYR A CA 1
ATOM 631 C C . TYR A 1 79 ? -5.461 -6.369 -1.942 1.00 88.06 79 TYR A C 1
ATOM 633 O O . TYR A 1 79 ? -4.927 -6.367 -3.051 1.00 88.06 79 TYR A O 1
ATOM 641 N N . LEU A 1 80 ? -4.756 -6.471 -0.817 1.00 87.69 80 LEU A N 1
ATOM 642 C CA . LEU A 1 80 ? -3.308 -6.608 -0.805 1.00 87.69 80 LEU A CA 1
ATOM 643 C C . LEU A 1 80 ? -2.879 -8.017 -1.244 1.00 87.69 80 LEU A C 1
ATOM 645 O O . LEU A 1 80 ? -1.822 -8.153 -1.856 1.00 87.69 80 LEU A O 1
ATOM 649 N N . GLY A 1 81 ? -3.671 -9.055 -0.986 1.00 87.75 81 GLY A N 1
ATOM 650 C CA . GLY A 1 81 ? -3.274 -10.453 -1.179 1.00 87.75 81 GLY A CA 1
ATOM 651 C C . GLY A 1 81 ? -2.465 -11.000 0.001 1.00 87.75 81 GLY A C 1
ATOM 652 O O . GLY A 1 81 ? -1.558 -11.805 -0.187 1.00 87.75 81 GLY A O 1
ATOM 653 N N . HIS A 1 82 ? -2.739 -10.514 1.212 1.00 86.62 82 HIS A N 1
ATOM 654 C CA . HIS A 1 82 ? -2.194 -11.054 2.458 1.00 86.62 82 HIS A CA 1
ATOM 655 C C . HIS A 1 82 ? -3.245 -11.915 3.160 1.00 86.62 82 HIS A C 1
ATOM 657 O O . HIS A 1 82 ? -4.445 -11.757 2.933 1.00 86.62 82 HIS A O 1
ATOM 663 N N . SER A 1 83 ? -2.802 -12.781 4.069 1.00 88.75 83 SER A N 1
ATOM 664 C CA . SER A 1 83 ? -3.720 -13.357 5.046 1.00 88.75 83 SER A CA 1
ATOM 665 C C . SER A 1 83 ? -4.114 -12.290 6.083 1.00 88.75 83 SER A C 1
ATOM 667 O O . SER A 1 83 ? -3.284 -11.440 6.440 1.00 88.75 83 SER A O 1
ATOM 669 N N . PRO A 1 84 ? -5.363 -12.300 6.586 1.00 85.75 84 PRO A N 1
ATOM 670 C CA . PRO A 1 84 ? -5.804 -11.360 7.617 1.00 85.75 84 PRO A CA 1
ATOM 671 C C . PRO A 1 84 ? -4.925 -11.394 8.871 1.00 85.75 84 PRO A C 1
ATOM 673 O O . PRO A 1 84 ? -4.657 -10.347 9.454 1.00 85.75 84 PRO A O 1
ATOM 676 N N . GLN A 1 85 ? -4.419 -12.574 9.246 1.00 87.12 85 GLN A N 1
ATOM 677 C CA . GLN A 1 85 ? -3.538 -12.749 10.401 1.00 87.12 85 GLN A CA 1
ATOM 678 C C . GLN A 1 85 ? -2.238 -11.950 10.240 1.00 87.12 85 GLN A C 1
ATOM 680 O O . GLN A 1 85 ? -1.893 -11.160 11.112 1.00 87.12 85 GLN A O 1
ATOM 685 N N . VAL A 1 86 ? -1.555 -12.088 9.097 1.00 86.12 86 VAL A N 1
ATOM 686 C CA . VAL A 1 86 ? -0.286 -11.386 8.823 1.00 86.12 86 VAL A CA 1
ATOM 687 C C . VAL A 1 86 ? -0.489 -9.872 8.799 1.00 86.12 86 VAL A C 1
ATOM 689 O O . VAL A 1 86 ? 0.357 -9.113 9.283 1.00 86.12 86 VAL A O 1
ATOM 692 N N . LEU A 1 87 ? -1.621 -9.424 8.254 1.00 87.81 87 LEU A N 1
ATOM 693 C CA . LEU A 1 87 ? -1.971 -8.011 8.227 1.00 87.81 87 LEU A CA 1
ATOM 694 C C . LEU A 1 87 ? -2.206 -7.477 9.647 1.00 87.81 87 LEU A C 1
ATOM 696 O O . LEU A 1 87 ? -1.619 -6.462 10.013 1.00 87.81 87 LEU A O 1
ATOM 700 N N . LEU A 1 88 ? -2.984 -8.177 10.472 1.00 87.38 88 LEU A N 1
ATOM 701 C CA . LEU A 1 88 ? -3.231 -7.782 11.862 1.00 87.38 88 LEU A CA 1
ATOM 702 C C . LEU A 1 88 ? -1.947 -7.736 12.691 1.00 87.38 88 LEU A C 1
ATOM 704 O O . LEU A 1 88 ? -1.734 -6.761 13.409 1.00 87.38 88 LEU A O 1
ATOM 708 N N . THR A 1 89 ? -1.060 -8.724 12.555 1.00 87.12 89 THR A N 1
ATOM 709 C CA . THR A 1 89 ? 0.242 -8.713 13.241 1.00 87.12 89 THR A CA 1
ATOM 710 C C . THR A 1 89 ? 1.067 -7.487 12.853 1.00 87.12 89 THR A C 1
ATOM 712 O O . THR A 1 89 ? 1.637 -6.828 13.719 1.00 87.12 89 THR A O 1
ATOM 715 N N . SER A 1 90 ? 1.087 -7.142 11.563 1.00 84.25 90 SER A N 1
ATOM 716 C CA . SER A 1 90 ? 1.916 -6.049 11.042 1.00 84.25 90 SER A CA 1
ATOM 717 C C . SER A 1 90 ? 1.360 -4.655 11.364 1.00 84.25 90 SER A C 1
ATOM 719 O O . SER A 1 90 ? 2.135 -3.723 11.566 1.00 84.25 90 SER A O 1
ATOM 721 N N . TYR A 1 91 ? 0.032 -4.497 11.418 1.00 86.25 91 TYR A N 1
ATOM 722 C CA . TYR A 1 91 ? -0.637 -3.188 11.522 1.00 86.25 91 TYR A CA 1
ATOM 723 C C . TYR A 1 91 ? -1.442 -2.988 12.813 1.00 86.25 91 TYR A C 1
ATOM 725 O O . TYR A 1 91 ? -2.168 -2.003 12.935 1.00 86.25 91 TYR A O 1
ATOM 733 N N . SER A 1 92 ? -1.300 -3.873 13.803 1.00 84.00 92 SER A N 1
ATOM 734 C CA . SER A 1 92 ? -1.978 -3.770 15.107 1.00 84.00 92 SER A CA 1
ATOM 735 C C . SER A 1 92 ? -1.819 -2.392 15.763 1.00 84.00 92 SER A C 1
ATOM 737 O O . SER A 1 92 ? -2.779 -1.849 16.304 1.00 84.00 92 SER A O 1
ATOM 739 N N . HIS A 1 93 ? -0.635 -1.785 15.655 1.00 82.50 93 HIS A N 1
ATOM 740 C CA . HIS A 1 93 ? -0.341 -0.455 16.191 1.00 82.50 93 HIS A CA 1
ATOM 741 C C . HIS A 1 93 ? -1.189 0.659 15.555 1.00 82.50 93 HIS A C 1
ATOM 743 O O . HIS A 1 93 ? -1.596 1.580 16.256 1.00 82.50 93 HIS A O 1
ATOM 749 N N . VAL A 1 94 ? -1.517 0.552 14.263 1.00 80.75 94 VAL A N 1
ATOM 750 C CA . VAL A 1 94 ? -2.369 1.524 13.552 1.00 80.75 94 VAL A CA 1
ATOM 751 C C . VAL A 1 94 ? -3.816 1.437 14.042 1.00 80.75 94 VAL A C 1
ATOM 753 O O . VAL A 1 94 ? -4.497 2.452 14.152 1.00 80.75 94 VAL A O 1
ATOM 756 N N . LEU A 1 95 ? -4.285 0.234 14.388 1.00 73.56 95 LEU A N 1
ATOM 757 C CA . LEU A 1 95 ? -5.649 0.025 14.881 1.00 73.56 95 LEU A CA 1
ATOM 758 C C . LEU A 1 95 ? -5.848 0.537 16.316 1.00 73.56 95 LEU A C 1
ATOM 760 O O . LEU A 1 95 ? -6.953 0.960 16.653 1.00 73.56 95 LEU A O 1
ATOM 764 N N . ARG A 1 96 ? -4.802 0.539 17.156 1.00 71.31 96 ARG A N 1
ATOM 765 C CA . ARG A 1 96 ? -4.892 1.017 18.553 1.00 71.31 96 ARG A CA 1
ATOM 766 C C . ARG A 1 96 ? -5.299 2.489 18.636 1.00 71.31 96 ARG A C 1
ATOM 768 O O . ARG A 1 96 ? -6.138 2.827 19.460 1.00 71.31 96 ARG A O 1
ATOM 775 N N . GLY A 1 97 ? -4.808 3.331 17.725 1.00 69.31 97 GLY A N 1
ATOM 776 C CA . GLY A 1 97 ? -5.187 4.750 17.650 1.00 69.31 97 GLY A CA 1
ATOM 777 C C . GLY A 1 97 ? -6.633 5.009 17.207 1.00 69.31 97 GLY A C 1
ATOM 778 O O . GLY A 1 97 ? -7.072 6.151 17.182 1.00 69.31 97 GLY A O 1
ATOM 779 N N . ARG A 1 98 ? -7.391 3.966 16.844 1.00 69.06 98 ARG A N 1
ATOM 780 C CA . ARG A 1 98 ? -8.768 4.082 16.341 1.00 69.06 98 ARG A CA 1
ATOM 781 C C . ARG A 1 98 ? -9.831 3.740 17.382 1.00 69.06 98 ARG A C 1
ATOM 783 O O . ARG A 1 98 ? -11.018 3.874 17.098 1.00 69.06 98 ARG A O 1
ATOM 790 N N . GLN A 1 99 ? -9.423 3.312 18.576 1.00 70.81 99 GLN A N 1
ATOM 791 C CA . GLN A 1 99 ? -10.337 2.925 19.654 1.00 70.81 99 GLN A CA 1
ATOM 792 C C . GLN A 1 99 ? -11.226 4.091 20.102 1.00 70.81 99 GLN A C 1
ATOM 794 O O . GLN A 1 99 ? -12.422 3.898 20.297 1.00 70.81 99 GLN A O 1
ATOM 799 N N . GLU A 1 100 ? -10.679 5.305 20.169 1.00 73.50 100 GLU A N 1
ATOM 800 C CA . GLU A 1 100 ? -11.431 6.520 20.510 1.00 73.50 100 GLU A CA 1
ATOM 801 C C . GLU A 1 100 ? -12.521 6.830 19.476 1.00 73.50 100 GLU A C 1
ATOM 803 O O . GLU A 1 100 ? -13.653 7.142 19.836 1.00 73.50 100 GLU A O 1
ATOM 808 N N . HIS A 1 101 ? -12.211 6.669 18.186 1.00 71.75 101 HIS A N 1
ATOM 809 C CA . HIS A 1 101 ? -13.174 6.858 17.101 1.00 71.75 101 HIS A CA 1
ATOM 810 C C . HIS A 1 101 ? -14.280 5.791 17.112 1.00 71.75 101 HIS A C 1
ATOM 812 O O . HIS A 1 101 ? -15.443 6.085 16.840 1.00 71.75 101 HIS A O 1
ATOM 818 N N . VAL A 1 102 ? -13.941 4.547 17.460 1.00 77.38 102 VAL A N 1
ATOM 819 C CA . VAL A 1 102 ? -14.936 3.480 17.645 1.00 77.38 102 VAL A CA 1
ATOM 820 C C . VAL A 1 102 ? -15.830 3.788 18.844 1.00 77.38 102 VAL A C 1
ATOM 822 O O . VAL A 1 102 ? -17.047 3.652 18.735 1.00 77.38 102 VAL A O 1
ATOM 825 N N . ALA A 1 103 ? -15.258 4.243 19.960 1.00 79.38 103 ALA A N 1
ATOM 826 C CA . ALA A 1 103 ? -16.012 4.602 21.155 1.00 79.38 103 ALA A CA 1
ATOM 827 C C . ALA A 1 103 ? -16.967 5.778 20.898 1.00 79.38 103 ALA A C 1
ATOM 829 O O . ALA A 1 103 ? -18.140 5.701 21.266 1.00 79.38 103 ALA A O 1
ATOM 830 N N . SER A 1 104 ? -16.507 6.828 20.210 1.00 80.00 104 SER A N 1
ATOM 831 C CA . SER A 1 104 ? -17.352 7.975 19.861 1.00 80.00 104 SER A CA 1
ATOM 832 C C . SER A 1 104 ? -18.475 7.589 18.897 1.00 80.00 104 SER A C 1
ATOM 834 O O . SER A 1 104 ? -19.628 7.941 19.139 1.00 80.00 104 SER A O 1
ATOM 836 N N . THR A 1 105 ? -18.173 6.792 17.869 1.00 80.75 105 THR A N 1
ATOM 837 C CA . THR A 1 105 ? -19.181 6.291 16.918 1.00 80.75 105 THR A CA 1
ATOM 838 C C . THR A 1 105 ? -20.206 5.398 17.616 1.00 80.75 105 THR A C 1
ATOM 840 O O . THR A 1 105 ? -21.403 5.538 17.393 1.00 80.75 105 THR A O 1
ATOM 843 N N . THR A 1 106 ? -19.760 4.509 18.506 1.00 82.56 106 THR A N 1
ATOM 844 C CA . THR A 1 106 ? -20.652 3.609 19.254 1.00 82.56 106 THR A CA 1
ATOM 845 C C . THR A 1 106 ? -21.558 4.393 20.200 1.00 82.56 106 THR A C 1
ATOM 847 O O . THR A 1 106 ? -22.756 4.136 20.248 1.00 82.56 106 THR A O 1
ATOM 850 N N . SER A 1 107 ? -21.013 5.390 20.903 1.00 82.19 107 SER A N 1
ATOM 851 C CA . SER A 1 107 ? -21.797 6.284 21.763 1.00 82.19 107 SER A CA 1
ATOM 852 C C . SER A 1 107 ? -22.868 7.043 20.970 1.00 82.19 107 SER A C 1
ATOM 854 O O . SER A 1 107 ? -24.024 7.088 21.385 1.00 82.19 107 SER A O 1
ATOM 856 N N . ALA A 1 108 ? -22.516 7.561 19.787 1.00 84.12 108 ALA A N 1
ATOM 857 C CA . ALA A 1 108 ? -23.458 8.249 18.905 1.00 84.12 108 ALA A CA 1
ATOM 858 C C . ALA A 1 108 ? -24.577 7.325 18.391 1.00 84.12 108 ALA A C 1
ATOM 860 O O . ALA A 1 108 ? -25.735 7.728 18.353 1.00 84.12 108 ALA A O 1
ATOM 861 N N . LEU A 1 109 ? -24.252 6.076 18.038 1.00 86.00 109 LEU A N 1
ATOM 862 C CA . LEU A 1 109 ? -25.245 5.095 17.587 1.00 86.00 109 LEU A CA 1
ATOM 863 C C . LEU A 1 109 ? -26.198 4.656 18.707 1.00 86.00 109 LEU A C 1
ATOM 865 O O . LEU A 1 109 ? -27.371 4.401 18.446 1.00 86.00 109 LEU A O 1
ATOM 869 N N . LEU A 1 110 ? -25.703 4.555 19.943 1.00 87.25 110 LEU A N 1
ATOM 870 C CA . LEU A 1 110 ? -26.502 4.142 21.098 1.00 87.25 110 LEU A CA 1
ATOM 871 C C . LEU A 1 110 ? -27.370 5.275 21.660 1.00 87.25 110 LEU A C 1
ATOM 873 O O . LEU A 1 110 ? -28.404 4.990 22.261 1.00 87.25 110 LEU A O 1
ATOM 877 N N . ASN A 1 111 ? -26.978 6.540 21.473 1.00 85.38 111 ASN A N 1
ATOM 878 C CA . ASN A 1 111 ? -27.730 7.697 21.959 1.00 85.38 111 ASN A CA 1
ATOM 879 C C . ASN A 1 111 ? -28.064 8.709 20.840 1.00 85.38 111 ASN A C 1
ATOM 881 O O . ASN A 1 111 ? -27.494 9.805 20.802 1.00 85.38 111 ASN A O 1
ATOM 885 N N . PRO A 1 112 ? -29.017 8.377 19.949 1.00 69.06 112 PRO A N 1
ATOM 886 C CA . PRO A 1 112 ? -29.378 9.219 18.806 1.00 69.06 112 PRO A CA 1
ATOM 887 C C . PRO A 1 112 ? -30.067 10.543 19.185 1.00 69.06 112 PRO A C 1
ATOM 889 O O . PRO A 1 112 ? -30.151 11.439 18.353 1.00 69.06 112 PRO A O 1
ATOM 892 N N . GLN A 1 113 ? -30.558 10.693 20.422 1.00 64.81 113 GLN A N 1
ATOM 893 C CA . GLN A 1 113 ? -31.244 11.916 20.877 1.00 64.81 113 GLN A CA 1
ATOM 894 C C . GLN A 1 113 ? -30.258 13.039 21.254 1.00 64.81 113 GLN A C 1
ATOM 896 O O . GLN A 1 113 ? -30.584 14.220 21.170 1.00 64.81 113 GLN A O 1
ATOM 901 N N . ARG A 1 114 ? -29.007 12.689 21.590 1.00 59.47 114 ARG A N 1
ATOM 902 C CA . ARG A 1 114 ? -27.980 13.660 22.005 1.00 59.47 114 ARG A CA 1
ATOM 903 C C . ARG A 1 114 ? -27.346 14.417 20.833 1.00 59.47 114 ARG A C 1
ATOM 905 O O . ARG A 1 114 ? -26.780 15.490 21.031 1.00 59.47 114 ARG A O 1
ATOM 912 N N . SER A 1 115 ? -27.412 13.875 19.613 1.00 56.06 115 SER A N 1
ATOM 913 C CA . SER A 1 115 ? -26.882 14.544 18.417 1.00 56.06 115 SER A CA 1
ATOM 914 C C . SER A 1 115 ? -27.734 15.738 17.981 1.00 56.06 115 SER A C 1
ATOM 916 O O . SER A 1 115 ? -27.164 16.754 17.598 1.00 56.06 115 SER A O 1
ATOM 918 N N . SER A 1 116 ? -29.066 15.670 18.117 1.00 55.66 116 SER A N 1
ATOM 919 C CA . SER A 1 116 ? -29.955 16.809 17.825 1.00 55.66 116 SER A CA 1
ATOM 920 C C . SER A 1 116 ? -29.827 17.933 18.855 1.00 55.66 116 SER A C 1
ATOM 922 O O . SER A 1 116 ? -29.904 19.111 18.511 1.00 55.66 116 SER A O 1
ATOM 924 N N . GLU A 1 117 ? -29.578 17.586 20.119 1.00 53.72 117 GLU A N 1
ATOM 925 C CA . GLU A 1 117 ? -29.404 18.560 21.202 1.00 53.72 117 GLU A CA 1
ATOM 926 C C . GLU A 1 117 ? -28.055 19.289 21.093 1.00 53.72 117 GLU A C 1
ATOM 928 O O . GLU A 1 117 ? -28.017 20.517 21.182 1.00 53.72 117 GLU A O 1
ATOM 933 N N . ALA A 1 118 ? -26.962 18.576 20.786 1.00 56.53 118 ALA A N 1
ATOM 934 C CA . ALA A 1 118 ? -25.632 19.171 20.611 1.00 56.53 118 ALA A CA 1
ATOM 935 C C . ALA A 1 118 ? -25.532 20.141 19.411 1.00 56.53 118 ALA A C 1
ATOM 937 O O . ALA A 1 118 ? -24.739 21.089 19.441 1.00 56.53 118 ALA A O 1
ATOM 938 N N . GLU A 1 119 ? -26.328 19.930 18.358 1.00 53.28 119 GLU A N 1
ATOM 939 C CA . GLU A 1 119 ? -26.449 20.864 17.230 1.00 53.28 119 GLU A CA 1
ATOM 940 C C . GLU A 1 119 ? -27.266 22.109 17.614 1.00 53.28 119 GLU A C 1
ATOM 942 O O . GLU A 1 119 ? -26.887 23.230 17.259 1.00 53.28 119 GLU A O 1
ATOM 947 N N . SER A 1 120 ? -28.316 21.940 18.428 1.00 51.31 120 SER A N 1
ATOM 948 C CA . SER A 1 120 ? -29.117 23.053 18.959 1.00 51.31 120 SER A CA 1
ATOM 949 C C . SER A 1 120 ? -28.319 23.955 19.917 1.00 51.31 120 SER A C 1
ATOM 951 O O . SER A 1 120 ? -28.375 25.181 19.806 1.00 51.31 120 SER A O 1
ATOM 953 N N . GLU A 1 121 ? -27.472 23.381 20.777 1.00 51.56 121 GLU A N 1
ATOM 954 C CA . GLU A 1 121 ? -26.594 24.132 21.687 1.00 51.56 121 GLU A CA 1
ATOM 955 C C . GLU A 1 121 ? -25.471 24.885 20.950 1.00 51.56 121 GLU A C 1
ATOM 957 O O . G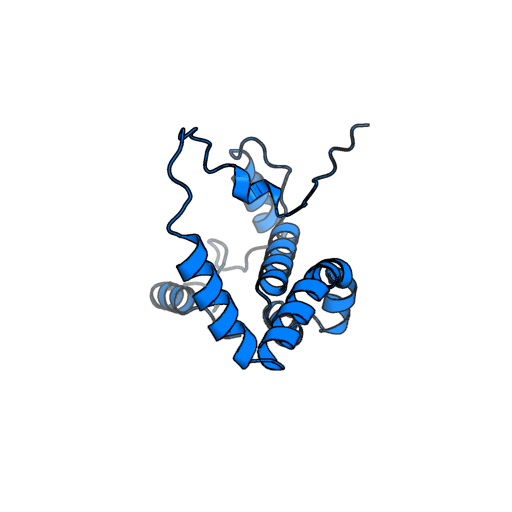LU A 1 121 ? -25.090 25.991 21.350 1.00 51.56 121 GLU A O 1
ATOM 962 N N . ARG A 1 122 ? -24.962 24.339 19.834 1.00 51.25 122 ARG A N 1
ATOM 963 C CA . ARG A 1 122 ? -24.035 25.056 18.934 1.00 51.25 122 ARG A CA 1
ATOM 964 C C . ARG A 1 122 ? -24.708 26.220 18.218 1.00 51.25 122 ARG A C 1
ATOM 966 O O . ARG A 1 122 ? -24.071 27.258 18.057 1.00 51.25 122 ARG A O 1
ATOM 973 N N . SER A 1 123 ? -25.974 26.067 17.833 1.00 48.22 123 SER A N 1
ATOM 974 C CA . SER A 1 123 ? -26.763 27.152 17.247 1.00 48.22 123 SER A CA 1
ATOM 975 C C . SER A 1 123 ? -27.051 28.266 18.261 1.00 48.22 123 SER A C 1
ATOM 977 O O . SER A 1 123 ? -27.072 29.434 17.884 1.00 48.22 123 SER A O 1
ATOM 979 N N . PHE A 1 124 ? -27.227 27.935 19.545 1.00 40.75 124 PHE A N 1
ATOM 980 C CA . PHE A 1 124 ? -27.500 28.917 20.601 1.00 40.75 124 PHE A CA 1
ATOM 981 C C . PHE A 1 124 ? -26.244 29.690 21.053 1.00 40.75 124 PHE A C 1
ATOM 983 O O . PHE A 1 124 ? -26.329 30.866 21.400 1.00 40.75 124 PHE A O 1
ATOM 990 N N . ARG A 1 125 ? -25.048 29.078 20.994 1.00 48.16 125 ARG A N 1
ATOM 991 C CA . ARG A 1 125 ? -23.767 29.758 21.296 1.00 48.16 125 ARG A CA 1
ATOM 992 C C . ARG A 1 125 ? -23.254 30.692 20.192 1.00 48.16 125 ARG A C 1
ATOM 994 O O . ARG A 1 125 ? -22.309 31.431 20.441 1.00 48.16 125 ARG A O 1
ATOM 1001 N N . GLY A 1 126 ? -23.859 30.695 19.003 1.00 41.72 126 GLY A N 1
ATOM 1002 C CA . GLY A 1 126 ? -23.428 31.518 17.865 1.00 41.72 126 GLY A CA 1
ATOM 1003 C C . GLY A 1 126 ? -23.782 33.012 17.935 1.00 41.72 126 GLY A C 1
ATOM 1004 O O . GLY A 1 126 ? -23.440 33.732 17.006 1.00 41.72 126 GLY A O 1
ATOM 1005 N N . ALA A 1 127 ? -24.462 33.483 18.988 1.00 49.50 127 ALA A N 1
ATOM 1006 C CA . ALA A 1 127 ? -25.001 34.848 19.049 1.00 49.50 127 ALA A CA 1
ATOM 1007 C C . ALA A 1 127 ? -24.239 35.839 19.958 1.00 49.50 127 ALA A C 1
ATOM 1009 O O . ALA A 1 127 ? -24.583 37.014 19.942 1.00 49.50 127 ALA A O 1
ATOM 1010 N N . ASN A 1 128 ? -23.232 35.417 20.740 1.00 47.72 128 ASN A N 1
ATOM 1011 C CA . ASN A 1 128 ? -22.623 36.279 21.776 1.00 47.72 128 ASN A CA 1
ATOM 1012 C C . ASN A 1 128 ? -21.091 36.448 21.723 1.00 47.72 128 ASN A C 1
ATOM 1014 O O . ASN A 1 128 ? -20.527 36.961 22.682 1.00 47.72 128 ASN A O 1
ATOM 1018 N N . ASP A 1 129 ? -20.413 36.097 20.627 1.00 42.12 129 ASP A N 1
ATOM 1019 C CA . ASP A 1 129 ? -18.966 36.351 20.479 1.00 42.12 129 ASP A CA 1
ATOM 1020 C C . ASP A 1 129 ? -18.679 37.286 19.289 1.00 42.12 129 ASP A C 1
ATOM 1022 O O . ASP A 1 129 ? -18.183 36.878 18.239 1.00 42.12 129 ASP A O 1
ATOM 1026 N N . GLU A 1 130 ? -18.978 38.576 19.465 1.00 45.66 130 GLU A N 1
ATOM 1027 C CA . GLU A 1 130 ? -18.395 39.664 18.668 1.00 45.66 130 GLU A CA 1
ATOM 1028 C C . GLU A 1 130 ? -17.649 40.659 19.571 1.00 45.66 130 GLU A C 1
ATOM 1030 O O . GLU A 1 130 ? -18.183 41.715 19.887 1.00 45.66 130 GLU A O 1
ATOM 1035 N N . ILE A 1 131 ? -16.393 40.356 19.941 1.00 34.84 131 ILE A N 1
ATOM 1036 C CA . ILE A 1 131 ? -15.301 41.344 20.109 1.00 34.84 131 ILE A CA 1
ATOM 1037 C C . ILE A 1 131 ? -13.983 40.662 19.663 1.00 34.84 131 ILE A C 1
ATOM 1039 O O . ILE A 1 131 ? -13.594 39.642 20.219 1.00 34.84 131 ILE A O 1
ATOM 1043 N N . GLY A 1 132 ? -13.343 41.184 18.603 1.00 30.06 132 GLY A N 1
ATOM 1044 C CA . GLY A 1 132 ? -12.249 40.557 17.822 1.00 30.06 132 GLY A CA 1
ATOM 1045 C C . GLY A 1 132 ? -10.836 40.512 18.461 1.00 30.06 132 GLY A C 1
ATOM 1046 O O . GLY A 1 132 ? -10.730 40.658 19.673 1.00 30.06 132 GLY A O 1
ATOM 1047 N N . PRO A 1 133 ? -9.722 40.347 17.690 1.00 41.75 133 PRO A N 1
ATOM 1048 C CA . PRO A 1 133 ? -9.581 40.435 16.231 1.00 41.75 133 PRO A CA 1
ATOM 1049 C C . PRO A 1 133 ? -9.116 39.139 15.525 1.00 41.75 133 PRO A C 1
ATOM 1051 O O . PRO A 1 133 ? -8.477 38.257 16.094 1.00 41.75 133 PRO A O 1
ATOM 1054 N N . LYS A 1 134 ? -9.397 39.071 14.216 1.00 48.75 134 LYS A N 1
ATOM 1055 C CA . LYS A 1 134 ? -8.876 38.064 13.278 1.00 48.75 134 LYS A CA 1
ATOM 1056 C C . LYS A 1 134 ? -7.346 38.125 13.199 1.00 48.75 134 LYS A C 1
ATOM 1058 O O . LYS A 1 134 ? -6.799 39.103 12.695 1.00 48.75 134 LYS A O 1
ATOM 1063 N N . ALA A 1 135 ? -6.678 37.035 13.569 1.00 31.89 135 ALA A N 1
ATOM 1064 C CA . ALA A 1 135 ? -5.301 36.756 13.177 1.00 31.89 135 ALA A CA 1
ATOM 1065 C C . ALA A 1 135 ? -5.283 35.530 12.253 1.00 31.89 135 ALA A C 1
ATOM 1067 O O . ALA A 1 135 ? -5.701 34.434 12.619 1.00 31.89 135 ALA A O 1
ATOM 1068 N N . ALA A 1 136 ? -4.834 35.751 11.021 1.00 44.78 136 ALA A N 1
ATOM 1069 C CA . ALA A 1 136 ? -4.565 34.724 10.026 1.00 44.78 136 ALA A CA 1
ATOM 1070 C C . ALA A 1 136 ? -3.551 33.692 10.543 1.00 44.78 136 ALA A C 1
ATOM 1072 O O . ALA A 1 136 ? -2.575 34.105 11.163 1.00 44.78 136 ALA A O 1
ATOM 1073 N N . GLN A 1 137 ? -3.729 32.399 10.224 1.00 40.69 137 GLN A N 1
ATOM 1074 C CA . GLN A 1 137 ? -2.652 31.392 10.228 1.00 40.69 137 GLN A CA 1
ATOM 1075 C C . GLN A 1 137 ? -3.046 30.083 9.494 1.00 40.69 137 GLN A C 1
ATOM 1077 O O . GLN A 1 137 ? -3.616 29.162 10.063 1.00 40.69 137 GLN A O 1
ATOM 1082 N N . ASN A 1 138 ? -2.704 30.058 8.202 1.00 43.28 138 ASN A N 1
ATOM 1083 C CA . ASN A 1 138 ? -1.990 29.018 7.436 1.00 43.28 138 ASN A CA 1
ATOM 1084 C C . ASN A 1 138 ? -2.524 27.558 7.338 1.00 43.28 138 ASN A C 1
ATOM 1086 O O . ASN A 1 138 ? -2.733 26.891 8.347 1.00 43.28 138 ASN A O 1
ATOM 1090 N N . PRO A 1 139 ? -2.580 26.964 6.120 1.00 40.09 139 PRO A N 1
ATOM 1091 C CA . PRO A 1 139 ? -2.995 25.569 5.892 1.00 40.09 139 PRO A CA 1
ATOM 1092 C C . PRO A 1 139 ? -1.961 24.489 6.296 1.00 40.09 139 PRO A C 1
ATOM 1094 O O . PRO A 1 139 ? -2.116 23.324 5.934 1.00 40.09 139 PRO A O 1
ATOM 1097 N N . SER A 1 140 ? -0.913 24.815 7.059 1.00 43.62 140 SER A N 1
ATOM 1098 C CA . SER A 1 140 ? 0.128 23.848 7.458 1.00 43.62 140 SER A CA 1
ATOM 1099 C C . SER A 1 140 ? -0.252 22.952 8.649 1.00 43.62 140 SER A C 1
ATOM 1101 O O . SER A 1 140 ? 0.513 22.063 9.017 1.00 43.62 140 SER A O 1
ATOM 1103 N N . THR A 1 141 ? -1.432 23.129 9.246 1.00 38.31 141 THR A N 1
ATOM 1104 C CA . THR A 1 141 ? -1.833 22.410 10.472 1.00 38.31 141 THR A CA 1
ATOM 1105 C C . THR A 1 141 ? -2.369 20.994 10.213 1.00 38.31 141 THR A C 1
ATOM 1107 O O . THR A 1 141 ? -2.401 20.172 11.126 1.00 38.31 141 THR A O 1
ATOM 1110 N N . PHE A 1 142 ? -2.718 20.636 8.970 1.00 34.78 142 PHE A N 1
ATOM 1111 C CA . PHE A 1 142 ? -3.234 19.289 8.672 1.00 34.78 142 PHE A CA 1
ATOM 1112 C C . PHE A 1 142 ? -2.158 18.188 8.790 1.00 34.78 142 PHE A C 1
ATOM 1114 O O . PHE A 1 142 ? -2.473 17.035 9.074 1.00 34.78 142 PHE A O 1
ATOM 1121 N N . ALA A 1 143 ? -0.874 18.536 8.646 1.00 35.16 143 ALA A N 1
ATOM 1122 C CA . ALA A 1 143 ? 0.237 17.585 8.742 1.00 35.16 143 ALA A CA 1
ATOM 1123 C C . ALA A 1 143 ? 0.636 17.230 10.191 1.00 35.16 143 ALA A C 1
ATOM 1125 O O . ALA A 1 143 ? 1.297 16.219 10.407 1.00 35.16 143 ALA A O 1
ATOM 1126 N N . ALA A 1 144 ? 0.216 18.017 11.190 1.00 34.34 144 ALA A N 1
ATOM 1127 C CA . ALA A 1 144 ? 0.602 17.811 12.590 1.00 34.34 144 ALA A CA 1
ATOM 1128 C C . ALA A 1 144 ? -0.294 16.807 13.346 1.00 34.34 144 ALA A C 1
ATOM 1130 O O . ALA A 1 144 ? 0.103 16.298 14.391 1.00 34.34 144 ALA A O 1
ATOM 1131 N N . SER A 1 145 ? -1.486 16.488 12.823 1.00 35.69 145 SER A N 1
ATOM 1132 C CA . SER A 1 145 ? -2.429 15.561 13.475 1.00 35.69 145 SER A CA 1
ATOM 1133 C C . SER A 1 145 ? -2.129 14.082 13.196 1.00 35.69 145 SER A C 1
ATOM 1135 O O . SER A 1 145 ? -2.562 13.217 13.956 1.00 35.69 145 SER A O 1
ATOM 1137 N N . CYS A 1 146 ? -1.352 13.767 12.157 1.00 33.59 146 CYS A N 1
ATOM 1138 C CA . CYS A 1 146 ? -0.802 12.428 11.962 1.00 33.59 146 CYS A CA 1
ATOM 1139 C C . CYS A 1 146 ? 0.605 12.389 12.559 1.00 33.59 146 CYS A C 1
ATOM 1141 O O . CYS A 1 146 ? 1.563 12.805 11.916 1.00 33.59 146 CYS A O 1
ATOM 1143 N N . GLY A 1 147 ? 0.732 11.875 13.784 1.00 32.91 147 GLY A N 1
ATOM 1144 C CA . GLY A 1 147 ? 2.004 11.645 14.477 1.00 32.91 147 GLY A CA 1
ATOM 1145 C C . GLY A 1 147 ? 2.896 10.586 13.814 1.00 32.91 147 GLY A C 1
ATOM 1146 O O . GLY A 1 147 ? 3.278 9.608 14.451 1.00 32.91 147 GLY A O 1
ATOM 1147 N N . ILE A 1 148 ? 3.247 10.763 12.540 1.00 37.00 148 ILE A N 1
ATOM 1148 C CA . ILE A 1 148 ? 4.270 9.980 11.846 1.00 37.00 148 ILE A CA 1
ATOM 1149 C C . ILE A 1 148 ? 5.596 10.718 12.035 1.00 37.00 148 ILE A C 1
ATOM 1151 O O . ILE A 1 148 ? 6.035 11.504 11.198 1.00 37.00 148 ILE A O 1
ATOM 1155 N N . ARG A 1 149 ? 6.230 10.481 13.185 1.00 30.62 149 ARG A N 1
ATOM 1156 C CA . ARG A 1 149 ? 7.608 10.900 13.443 1.00 30.62 149 ARG A CA 1
ATOM 1157 C C . ARG A 1 149 ? 8.538 9.969 12.659 1.00 30.62 149 ARG A C 1
ATOM 1159 O O . ARG A 1 149 ? 8.752 8.831 13.066 1.00 30.62 149 ARG A O 1
ATOM 1166 N N . TRP A 1 150 ? 9.068 10.436 11.530 1.00 32.78 150 TRP A N 1
ATOM 1167 C CA . TRP A 1 150 ? 10.199 9.779 10.873 1.00 32.78 150 TRP A CA 1
ATOM 1168 C C . TRP A 1 150 ? 11.427 9.972 11.762 1.00 32.78 150 TRP A C 1
ATOM 1170 O O . TRP A 1 150 ? 11.841 11.096 12.037 1.00 32.78 150 TRP A O 1
ATOM 1180 N N . ALA A 1 151 ? 11.947 8.870 12.296 1.00 30.77 151 ALA A N 1
ATOM 1181 C CA . ALA A 1 151 ? 13.137 8.871 13.126 1.00 30.77 151 ALA A CA 1
ATOM 1182 C C . ALA A 1 151 ? 14.367 9.133 12.247 1.00 30.77 151 ALA A C 1
ATOM 1184 O O . ALA A 1 151 ? 14.877 8.227 11.592 1.00 30.77 151 ALA A O 1
ATOM 1185 N N . THR A 1 152 ? 14.853 10.370 12.242 1.00 46.66 152 THR A N 1
ATOM 1186 C CA . THR A 1 152 ? 16.222 10.681 11.829 1.00 46.66 152 THR A CA 1
ATOM 1187 C C . THR A 1 152 ? 17.160 10.174 12.922 1.00 46.66 152 THR A C 1
ATOM 1189 O O . THR A 1 152 ? 17.343 10.860 13.928 1.00 46.66 152 THR A O 1
ATOM 1192 N N . ASN A 1 153 ? 17.721 8.974 12.764 1.00 31.06 153 ASN A N 1
ATOM 1193 C CA . ASN A 1 153 ? 18.835 8.538 13.602 1.00 31.06 153 ASN A CA 1
ATOM 1194 C C . ASN A 1 153 ? 20.137 8.697 12.813 1.00 31.06 153 ASN A C 1
ATOM 1196 O O . ASN A 1 153 ? 20.369 7.997 11.828 1.00 31.06 153 ASN A O 1
ATOM 1200 N N . ARG A 1 154 ? 20.918 9.693 13.235 1.00 30.23 154 ARG A N 1
ATOM 120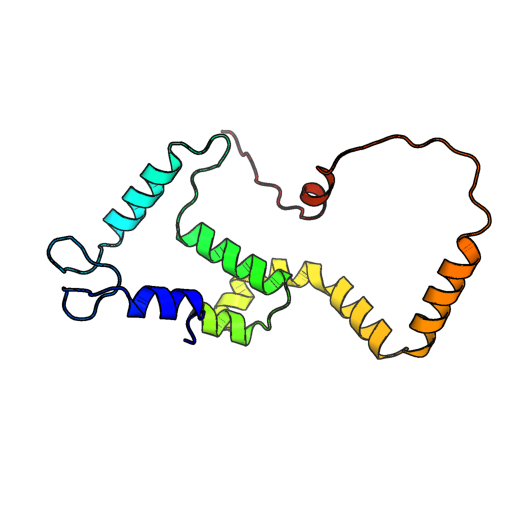1 C CA . ARG A 1 154 ? 22.334 9.892 12.925 1.00 30.23 154 ARG A CA 1
ATOM 1202 C C . ARG A 1 154 ? 23.117 8.945 13.830 1.00 30.23 154 ARG A C 1
ATOM 1204 O O . ARG A 1 154 ? 22.914 9.020 15.034 1.00 30.23 154 ARG A O 1
ATOM 1211 N N . ASP A 1 155 ? 23.941 8.098 13.229 1.00 31.28 155 ASP A N 1
ATOM 1212 C CA . ASP A 1 155 ? 25.336 7.807 13.594 1.00 31.28 155 ASP A CA 1
ATOM 1213 C C . ASP A 1 155 ? 25.990 7.067 12.417 1.00 31.28 155 ASP A C 1
ATOM 1215 O O . ASP A 1 155 ? 25.341 6.145 11.864 1.00 31.28 155 ASP A O 1
#